Protein AF-A0A349IMT9-F1 (afdb_monomer)

Solvent-accessible surface area (backbone atoms only — not comparable to full-atom values): 8353 Å² total; per-residue (Å²): 97,67,94,72,74,50,65,55,49,80,40,52,49,90,47,36,75,68,56,45,71,48,78,92,47,52,45,38,56,29,87,48,69,65,52,48,52,51,55,69,71,36,87,78,46,80,77,72,53,70,69,68,71,71,74,84,74,80,80,76,80,85,65,100,58,58,53,86,75,66,76,77,61,67,68,61,54,50,51,50,51,51,24,36,75,68,74,47,89,83,86,83,84,78,65,90,89,68,48,55,69,64,50,62,74,15,49,76,69,64,43,70,82,75,52,75,68,55,48,55,56,49,50,53,54,44,68,74,74,103

Radius of gyration: 22.17 Å; Cα contacts (8 Å, |Δi|>4): 97; chains: 1; bounding box: 44×26×60 Å

Mean predicted aligned error: 10.8 Å

pLDDT: mean 80.9, std 12.85, range [45.53, 96.38]

Foldseek 3Di:
DVVVVAQEDEDAQVCQLVRLLPPRHFYAHDPDVVSVVVVVVDPPCSVVGDRDHHDPPPPPPDDPDALVPDDDPPVLNVQLLCCQVVVHDDDDDDDPPPCPVVNVSHSVRNHDDDDSVVVNVVVVVVVVVD

Structure (mmCIF, N/CA/C/O backbone):
data_AF-A0A349IMT9-F1
#
_entry.id   AF-A0A349IMT9-F1
#
loop_
_atom_site.group_PDB
_atom_site.id
_atom_site.type_symbol
_atom_site.label_atom_id
_atom_site.label_alt_id
_atom_site.label_comp_id
_atom_site.label_asym_id
_atom_site.label_entity_id
_atom_site.label_seq_id
_atom_site.pdbx_PDB_ins_code
_atom_site.Cartn_x
_atom_site.Cartn_y
_atom_site.Cartn_z
_atom_site.occupancy
_atom_site.B_iso_or_equiv
_atom_site.auth_seq_id
_atom_site.auth_comp_id
_atom_site.auth_asym_id
_atom_site.auth_atom_id
_atom_site.pdbx_PDB_model_num
ATOM 1 N N . MET A 1 1 ? 2.028 2.793 -24.319 1.00 58.84 1 MET A N 1
ATOM 2 C CA . MET A 1 1 ? 3.001 1.866 -24.940 1.00 58.84 1 MET A CA 1
ATOM 3 C C . MET A 1 1 ? 2.325 0.700 -25.663 1.00 58.84 1 MET A C 1
ATOM 5 O O . MET A 1 1 ? 2.519 0.600 -26.862 1.00 58.84 1 MET A O 1
ATOM 9 N N . ARG A 1 2 ? 1.450 -0.101 -25.033 1.00 55.19 2 ARG A N 1
ATOM 10 C CA . ARG A 1 2 ? 0.678 -1.138 -25.762 1.00 55.19 2 ARG A CA 1
ATOM 11 C C . ARG A 1 2 ? -0.283 -0.601 -26.824 1.00 55.19 2 ARG A C 1
ATOM 13 O O . ARG A 1 2 ? -0.312 -1.115 -27.930 1.00 55.19 2 ARG A O 1
ATOM 20 N N . ALA A 1 3 ? -0.997 0.486 -26.523 1.00 58.19 3 ALA A N 1
ATOM 21 C CA . ALA A 1 3 ? -1.842 1.177 -27.505 1.00 58.19 3 ALA A CA 1
ATOM 22 C C . ALA A 1 3 ? -1.049 1.765 -28.692 1.00 58.19 3 ALA A C 1
ATOM 24 O O . ALA A 1 3 ? -1.637 2.099 -29.710 1.00 58.19 3 ALA A O 1
ATOM 25 N N . ALA A 1 4 ? 0.280 1.872 -28.564 1.00 65.25 4 ALA A N 1
ATOM 26 C CA . ALA A 1 4 ? 1.185 2.292 -29.631 1.00 65.25 4 ALA A CA 1
ATOM 27 C C . ALA A 1 4 ? 1.823 1.099 -30.380 1.00 65.25 4 ALA A C 1
ATOM 29 O O . ALA A 1 4 ? 2.722 1.308 -31.184 1.00 65.25 4 ALA A O 1
ATOM 30 N N . GLY A 1 5 ? 1.402 -0.146 -30.102 1.00 70.25 5 GLY A N 1
ATOM 31 C CA . GLY A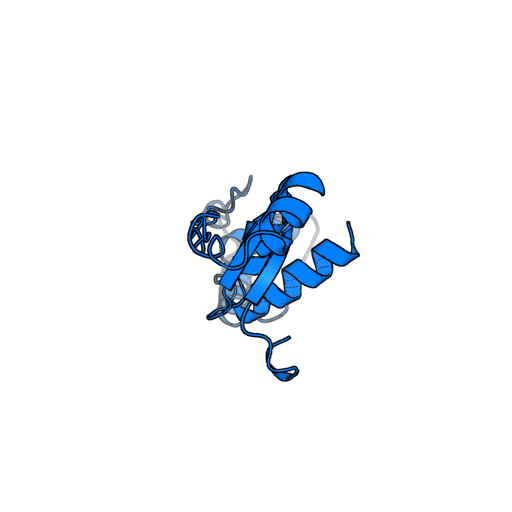 1 5 ? 1.902 -1.353 -30.776 1.00 70.25 5 GLY A CA 1
ATOM 32 C C . GLY A 1 5 ? 3.301 -1.816 -30.349 1.00 70.25 5 GLY A C 1
ATOM 33 O O . GLY A 1 5 ? 3.916 -2.616 -31.045 1.00 70.25 5 GLY A O 1
ATOM 34 N N . LEU A 1 6 ? 3.827 -1.315 -29.227 1.00 77.19 6 LEU A N 1
ATOM 35 C CA . LEU A 1 6 ? 5.166 -1.664 -28.741 1.00 77.19 6 LEU A CA 1
ATOM 36 C C . LEU A 1 6 ? 5.129 -2.948 -27.896 1.00 77.19 6 LEU A C 1
ATOM 38 O O . LEU A 1 6 ? 4.320 -3.053 -26.973 1.00 77.19 6 LEU A O 1
ATOM 42 N N . ASN A 1 7 ? 6.044 -3.882 -28.176 1.00 73.25 7 ASN A N 1
ATOM 43 C CA . ASN A 1 7 ? 6.131 -5.194 -27.510 1.00 73.25 7 ASN A CA 1
ATOM 44 C C . ASN A 1 7 ? 7.139 -5.240 -26.344 1.00 73.25 7 ASN A C 1
ATOM 46 O O . ASN A 1 7 ? 7.168 -6.213 -25.593 1.00 73.25 7 ASN A O 1
ATOM 50 N N . GLY A 1 8 ? 7.946 -4.194 -26.167 1.00 80.31 8 GLY A N 1
ATOM 51 C CA . GLY A 1 8 ? 8.959 -4.133 -25.118 1.00 80.31 8 GLY A CA 1
ATOM 52 C C . GLY A 1 8 ? 9.516 -2.730 -24.911 1.00 80.31 8 GLY A C 1
ATOM 53 O O . GLY A 1 8 ? 9.201 -1.808 -25.671 1.00 80.31 8 GLY A O 1
ATOM 54 N N . ALA A 1 9 ? 10.323 -2.575 -23.865 1.00 85.00 9 ALA A N 1
ATOM 55 C CA . ALA A 1 9 ? 10.962 -1.319 -23.495 1.00 85.00 9 ALA A CA 1
ATOM 56 C C . ALA A 1 9 ? 12.371 -1.554 -22.933 1.00 85.00 9 ALA A C 1
ATOM 58 O O . ALA A 1 9 ? 12.627 -2.545 -22.248 1.00 85.00 9 ALA A O 1
ATOM 59 N N . VAL A 1 10 ? 13.268 -0.604 -23.198 1.00 87.06 10 VAL A N 1
ATOM 60 C CA . VAL A 1 10 ? 14.586 -0.531 -22.562 1.00 87.06 10 VAL A CA 1
ATOM 61 C C . VAL A 1 10 ? 14.533 0.557 -21.496 1.00 87.06 10 VAL A C 1
ATOM 63 O O . VAL A 1 10 ? 14.092 1.672 -21.780 1.00 87.06 10 VAL A O 1
ATOM 66 N N . VAL A 1 11 ? 14.953 0.235 -20.277 1.00 87.44 11 VAL A N 1
ATOM 67 C CA . VAL A 1 11 ? 14.914 1.144 -19.123 1.00 87.44 11 VAL A CA 1
ATOM 68 C C . VAL A 1 11 ? 16.251 1.127 -18.380 1.00 87.44 11 VAL A C 1
ATOM 70 O O . VAL A 1 11 ? 16.981 0.137 -18.464 1.00 87.44 11 VAL A O 1
ATOM 73 N N . PRO A 1 12 ? 16.597 2.188 -17.628 1.00 87.12 12 PRO A N 1
ATOM 74 C CA . PRO A 1 12 ? 17.712 2.125 -16.692 1.00 87.12 12 PRO A CA 1
ATOM 75 C C . PRO A 1 12 ? 17.545 0.948 -15.728 1.00 87.12 12 PRO A C 1
ATOM 77 O O . PRO A 1 12 ? 16.429 0.657 -15.292 1.00 87.12 12 PRO A O 1
ATOM 80 N N . TYR A 1 13 ? 18.649 0.303 -15.353 1.00 84.69 13 TYR A N 1
ATOM 81 C CA . TYR A 1 13 ? 18.634 -0.868 -14.471 1.00 84.69 13 TYR A CA 1
ATOM 82 C C . TYR A 1 13 ? 17.888 -0.603 -13.150 1.00 84.69 13 TYR A C 1
ATOM 84 O O . TYR A 1 13 ? 17.145 -1.453 -12.667 1.00 84.69 13 TYR A O 1
ATOM 92 N N . SER A 1 14 ? 18.005 0.610 -12.603 1.00 83.19 14 SER A N 1
ATOM 93 C CA . SER A 1 14 ? 17.287 1.046 -11.397 1.00 83.19 14 SER A CA 1
ATOM 94 C C . SER A 1 14 ? 15.759 1.045 -11.536 1.00 83.19 14 SER A C 1
ATOM 96 O O . SER A 1 14 ? 15.060 0.896 -10.541 1.00 83.19 14 SER A O 1
ATOM 98 N N . CYS A 1 15 ? 15.236 1.199 -12.753 1.00 83.50 15 CYS A N 1
ATOM 99 C CA . CYS A 1 15 ? 13.804 1.305 -13.048 1.00 83.50 15 CYS A CA 1
ATOM 100 C C . CYS A 1 15 ? 13.187 -0.023 -13.513 1.00 83.50 15 CYS A C 1
ATOM 102 O O . CYS A 1 15 ? 11.992 -0.087 -13.798 1.00 83.50 15 CYS A O 1
ATOM 104 N N . VAL A 1 16 ? 13.984 -1.090 -13.605 1.00 83.75 16 VAL A N 1
ATOM 105 C CA . VAL A 1 16 ? 13.528 -2.399 -14.091 1.00 83.75 16 VAL A CA 1
ATOM 106 C C . VAL A 1 16 ? 12.353 -2.918 -13.268 1.00 83.75 16 VAL A C 1
ATOM 108 O O . VAL A 1 16 ? 11.340 -3.302 -13.841 1.00 83.75 16 VAL A O 1
ATOM 111 N N . GLN A 1 17 ? 12.446 -2.882 -11.935 1.00 79.50 17 GLN A N 1
ATOM 112 C CA . GLN A 1 17 ? 11.395 -3.416 -11.059 1.00 79.50 17 GLN A CA 1
ATOM 113 C C . GLN A 1 17 ? 10.048 -2.705 -11.250 1.00 79.50 17 GLN A C 1
ATOM 115 O O . GLN A 1 17 ? 9.006 -3.352 -11.226 1.00 79.50 17 GLN A O 1
ATOM 120 N N . GLU A 1 18 ? 10.063 -1.397 -11.508 1.00 78.81 18 GLU A N 1
ATOM 121 C CA . GLU A 1 18 ? 8.855 -0.626 -11.811 1.00 78.81 18 GLU A CA 1
ATOM 122 C C . GLU A 1 18 ? 8.280 -0.991 -13.189 1.00 78.81 18 GLU A C 1
ATOM 124 O O . GLU A 1 18 ? 7.074 -1.193 -13.341 1.00 78.81 18 GLU A O 1
ATOM 129 N N . ALA A 1 19 ? 9.145 -1.145 -14.194 1.00 81.44 19 ALA A N 1
ATOM 130 C CA . ALA A 1 19 ? 8.736 -1.492 -15.551 1.00 81.44 19 ALA A CA 1
ATOM 131 C C . ALA A 1 19 ? 8.158 -2.918 -15.658 1.00 81.44 19 ALA A C 1
ATOM 133 O O . ALA A 1 19 ? 7.229 -3.145 -16.436 1.00 81.44 19 ALA A O 1
ATOM 134 N N . LEU A 1 20 ? 8.643 -3.865 -14.844 1.00 80.44 20 LEU A N 1
ATOM 135 C CA . LEU A 1 20 ? 8.161 -5.256 -14.802 1.00 80.44 20 LEU A CA 1
ATOM 136 C C . LEU A 1 20 ? 6.725 -5.412 -14.300 1.00 80.44 20 LEU A C 1
ATOM 138 O O . LEU A 1 20 ? 6.115 -6.464 -14.497 1.00 80.44 20 LEU A O 1
ATOM 142 N N . VAL A 1 21 ? 6.161 -4.378 -13.675 1.00 75.75 21 VAL A N 1
ATOM 143 C CA . VAL A 1 21 ? 4.749 -4.374 -13.275 1.00 75.75 21 VAL A CA 1
ATOM 144 C C . VAL A 1 21 ? 3.826 -4.385 -14.508 1.00 75.75 21 VAL A C 1
ATOM 146 O O . VAL A 1 21 ? 2.666 -4.796 -14.420 1.00 75.75 21 VAL A O 1
ATOM 149 N N . ILE A 1 22 ? 4.327 -3.980 -15.682 1.00 76.12 22 ILE A N 1
ATOM 150 C CA . ILE A 1 22 ? 3.587 -4.034 -16.945 1.00 76.12 22 ILE A CA 1
ATOM 151 C C . ILE A 1 22 ? 3.609 -5.468 -17.493 1.00 76.12 22 ILE A C 1
ATOM 153 O O . ILE A 1 22 ? 4.553 -5.899 -18.151 1.00 76.12 22 ILE A O 1
ATOM 157 N N . GLU A 1 23 ? 2.529 -6.211 -17.252 1.00 72.88 23 GLU A N 1
ATOM 158 C CA . GLU A 1 23 ? 2.396 -7.593 -17.723 1.00 72.88 23 GLU A CA 1
ATOM 159 C C . GLU A 1 23 ? 2.505 -7.694 -19.249 1.00 72.88 23 GLU A C 1
ATOM 161 O O . GLU A 1 23 ? 1.864 -6.925 -19.959 1.00 72.88 23 GLU A O 1
ATOM 166 N N . GLY A 1 24 ? 3.245 -8.687 -19.757 1.00 72.94 24 GLY A N 1
ATOM 167 C CA . GLY A 1 24 ? 3.369 -9.022 -21.183 1.00 72.94 24 GLY A CA 1
ATOM 168 C C . GLY A 1 24 ? 4.045 -7.947 -22.043 1.00 72.94 24 GLY A C 1
ATOM 169 O O . GLY A 1 24 ? 3.636 -7.737 -23.188 1.00 72.94 24 GLY A O 1
ATOM 170 N N . MET A 1 25 ? 5.025 -7.251 -21.470 1.00 77.25 25 MET A N 1
ATOM 171 C CA . MET A 1 25 ? 6.048 -6.498 -22.193 1.00 77.25 25 MET A CA 1
ATOM 172 C C . MET A 1 25 ? 7.423 -7.085 -21.887 1.00 77.25 25 MET A C 1
ATOM 174 O O . MET A 1 25 ? 7.706 -7.423 -20.740 1.00 77.25 25 MET A O 1
ATOM 178 N N . ASP A 1 26 ? 8.278 -7.163 -22.904 1.00 80.69 26 ASP A N 1
ATOM 179 C CA . ASP A 1 26 ? 9.685 -7.513 -22.714 1.00 80.69 26 ASP A CA 1
ATOM 180 C C . ASP A 1 26 ? 10.442 -6.287 -22.174 1.00 80.69 26 ASP A C 1
ATOM 182 O O . ASP A 1 26 ? 10.570 -5.274 -22.868 1.00 80.69 26 ASP A O 1
ATOM 186 N N . ILE A 1 27 ? 10.929 -6.363 -20.933 1.00 84.69 27 ILE A N 1
ATOM 187 C CA . ILE A 1 27 ? 11.710 -5.296 -20.293 1.00 84.69 27 ILE A CA 1
ATOM 188 C C . ILE A 1 27 ? 13.194 -5.656 -20.311 1.00 84.69 27 ILE A C 1
ATOM 190 O O . ILE A 1 27 ? 13.583 -6.751 -19.899 1.00 84.69 27 ILE A O 1
ATOM 194 N N . ILE A 1 28 ? 14.023 -4.711 -20.756 1.00 85.38 28 ILE A N 1
ATOM 195 C CA . ILE A 1 28 ? 15.483 -4.832 -20.741 1.00 85.38 28 ILE A CA 1
ATOM 196 C C . ILE A 1 28 ? 16.075 -3.694 -19.910 1.00 85.38 28 ILE A C 1
ATOM 198 O O . ILE A 1 28 ? 15.852 -2.520 -20.204 1.00 85.38 28 ILE A O 1
ATOM 202 N N . GLY A 1 29 ? 16.838 -4.051 -18.878 1.00 85.19 29 GLY A N 1
ATOM 203 C CA . GLY A 1 29 ? 17.581 -3.106 -18.050 1.00 85.19 29 GLY A CA 1
ATOM 204 C C . GLY A 1 29 ? 18.976 -2.832 -18.608 1.00 85.19 29 GLY A C 1
ATOM 205 O O . GLY A 1 29 ? 19.735 -3.773 -18.829 1.00 85.19 29 GLY A O 1
ATOM 206 N N . VAL A 1 30 ? 19.338 -1.562 -18.781 1.00 86.94 30 VAL A N 1
ATOM 207 C CA . VAL A 1 30 ? 20.703 -1.128 -19.142 1.00 86.94 30 VAL A CA 1
ATOM 208 C C . VAL A 1 30 ? 21.314 -0.302 -18.013 1.00 86.94 30 VAL A C 1
ATOM 210 O O . VAL A 1 30 ? 20.607 0.464 -17.354 1.00 86.94 30 VAL A O 1
ATOM 213 N N . ARG A 1 31 ? 22.614 -0.458 -17.744 1.00 86.38 31 ARG A N 1
ATOM 214 C CA . ARG A 1 31 ? 23.288 0.284 -16.663 1.00 86.38 31 ARG A CA 1
ATOM 215 C C . ARG A 1 31 ? 23.802 1.632 -17.138 1.00 86.38 31 ARG A C 1
ATOM 217 O O . ARG A 1 31 ? 23.775 2.592 -16.374 1.00 86.38 31 ARG A O 1
ATOM 224 N N . ASP A 1 32 ? 24.225 1.707 -18.394 1.00 88.00 32 ASP A N 1
ATOM 225 C CA . ASP A 1 32 ? 24.751 2.922 -18.997 1.00 88.00 32 ASP A CA 1
ATOM 226 C C . ASP A 1 32 ? 24.422 3.033 -20.497 1.00 88.00 32 ASP A C 1
ATOM 228 O O . ASP A 1 32 ? 23.755 2.190 -21.102 1.00 88.00 32 ASP A O 1
ATOM 232 N N . ILE A 1 33 ? 24.862 4.135 -21.105 1.00 88.62 33 ILE A N 1
ATOM 233 C CA . ILE A 1 33 ? 24.649 4.403 -22.531 1.00 88.62 33 ILE A CA 1
ATOM 234 C C . ILE A 1 33 ? 25.434 3.408 -23.400 1.00 88.62 33 ILE A C 1
ATOM 236 O O . ILE A 1 33 ? 24.994 3.087 -24.502 1.00 88.62 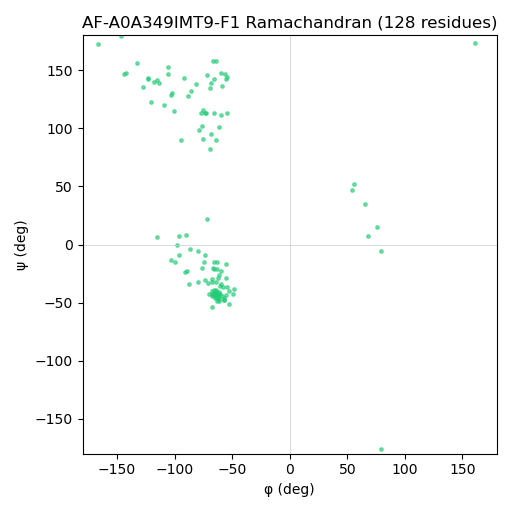33 ILE A O 1
ATOM 240 N N . SER A 1 34 ? 26.569 2.891 -22.927 1.00 87.00 34 SER A N 1
ATOM 241 C CA . SER A 1 34 ? 27.383 1.922 -23.669 1.00 87.00 34 SER A CA 1
ATOM 242 C C . SER A 1 34 ? 26.653 0.587 -23.809 1.00 87.00 34 SER A C 1
ATOM 244 O O . SER A 1 34 ? 26.652 0.012 -24.900 1.00 87.00 34 SER A O 1
ATOM 246 N N . ASP A 1 35 ? 25.963 0.138 -22.756 1.00 84.25 35 ASP A N 1
ATOM 247 C CA . ASP A 1 35 ? 25.060 -1.018 -22.795 1.00 84.25 35 ASP A CA 1
ATOM 248 C C . ASP A 1 35 ? 23.968 -0.822 -23.855 1.00 84.25 35 ASP A C 1
ATOM 250 O O . ASP A 1 35 ? 23.734 -1.703 -24.686 1.00 84.25 35 ASP A O 1
ATOM 254 N N . LEU A 1 36 ? 23.343 0.363 -23.883 1.00 84.94 36 LEU A N 1
ATOM 255 C CA . LEU A 1 36 ? 22.302 0.697 -24.859 1.00 84.94 36 LEU A CA 1
ATOM 256 C C . LEU A 1 36 ? 22.838 0.704 -26.300 1.00 84.94 36 LEU A C 1
ATOM 258 O O . LEU A 1 36 ? 22.207 0.162 -27.206 1.00 84.94 36 LEU A O 1
ATOM 262 N N . VAL A 1 37 ? 24.013 1.296 -26.528 1.00 87.12 37 VAL A N 1
ATOM 263 C CA . VAL A 1 37 ? 24.662 1.334 -27.849 1.00 87.12 37 VAL A CA 1
ATOM 264 C C . VAL A 1 37 ? 25.037 -0.074 -28.308 1.00 87.12 37 VAL A C 1
ATOM 266 O O . VAL A 1 37 ? 24.856 -0.411 -29.480 1.00 87.12 37 VAL A O 1
ATOM 269 N N . THR A 1 38 ? 25.532 -0.905 -27.391 1.00 84.38 38 THR A N 1
ATOM 270 C CA . THR A 1 38 ? 25.859 -2.310 -27.658 1.00 84.38 38 THR A CA 1
ATOM 271 C C . THR A 1 38 ? 24.606 -3.072 -28.068 1.00 84.38 38 THR A C 1
ATOM 273 O O . THR A 1 38 ? 24.619 -3.739 -29.103 1.00 84.38 38 THR A O 1
ATOM 276 N N . LEU A 1 39 ? 23.507 -2.893 -27.331 1.00 81.19 39 LEU A N 1
ATOM 277 C CA . LEU A 1 39 ? 22.203 -3.485 -27.625 1.00 81.19 39 LEU A CA 1
ATOM 278 C C . LEU A 1 39 ? 21.664 -3.073 -29.003 1.00 81.19 39 LEU A C 1
ATOM 280 O O . LEU A 1 39 ? 21.210 -3.926 -29.756 1.00 81.19 39 LEU A O 1
ATOM 284 N N . LEU A 1 40 ? 21.758 -1.795 -29.380 1.00 82.56 40 LEU A N 1
ATOM 285 C CA . LEU A 1 40 ? 21.259 -1.310 -30.676 1.00 82.56 40 LEU A CA 1
ATOM 286 C C . LEU A 1 40 ? 22.093 -1.789 -31.871 1.00 82.56 40 LEU A C 1
ATOM 288 O O . LEU A 1 40 ? 21.560 -1.998 -32.959 1.00 82.56 40 LEU A O 1
ATOM 292 N N . ARG A 1 41 ? 23.409 -1.950 -31.695 1.00 82.81 41 ARG A N 1
ATOM 293 C CA . ARG A 1 41 ? 24.299 -2.439 -32.763 1.00 82.81 41 ARG A CA 1
ATOM 294 C C . ARG A 1 41 ? 24.122 -3.931 -33.019 1.00 82.81 41 ARG A C 1
ATOM 296 O O . ARG A 1 41 ? 24.303 -4.398 -34.144 1.00 82.81 41 ARG A O 1
ATOM 303 N N . SER A 1 42 ? 23.758 -4.677 -31.988 1.00 68.19 42 SER A N 1
ATOM 304 C CA . SER A 1 42 ? 23.653 -6.124 -32.040 1.00 68.19 42 SER A CA 1
ATOM 305 C C . SER A 1 42 ? 22.228 -6.581 -32.350 1.00 68.19 42 SER A C 1
ATOM 307 O O . SER A 1 42 ? 21.425 -6.853 -31.465 1.00 68.19 42 SER A O 1
ATOM 309 N N . HIS A 1 43 ? 21.924 -6.731 -33.639 1.00 60.94 43 HIS A N 1
ATOM 310 C CA . HIS A 1 43 ? 20.592 -7.130 -34.111 1.00 60.94 43 HIS A CA 1
ATOM 311 C C . HIS A 1 43 ? 20.141 -8.512 -33.581 1.00 60.94 43 HIS A C 1
ATOM 313 O O . HIS A 1 43 ? 18.944 -8.764 -33.485 1.00 60.94 43 HIS A O 1
ATOM 319 N N . ASP A 1 44 ? 21.082 -9.379 -33.181 1.00 56.22 44 ASP A N 1
ATOM 320 C CA . ASP A 1 44 ? 20.826 -10.753 -32.711 1.00 56.22 44 ASP A CA 1
ATOM 321 C C . ASP A 1 44 ? 20.914 -10.934 -31.177 1.00 56.22 44 ASP A C 1
ATOM 323 O O . ASP A 1 44 ? 20.465 -11.944 -30.628 1.00 56.22 44 ASP A O 1
ATOM 327 N N . HIS A 1 45 ? 21.459 -9.957 -30.439 1.00 55.06 45 HIS A N 1
ATOM 328 C CA . HIS A 1 45 ? 21.755 -10.113 -29.005 1.00 55.06 45 HIS A CA 1
ATOM 329 C C . HIS A 1 45 ? 20.610 -9.703 -28.066 1.00 55.06 45 HIS A C 1
ATOM 331 O O . HIS A 1 45 ? 20.776 -9.758 -26.845 1.00 55.06 45 HIS A O 1
ATOM 337 N N . PHE A 1 46 ? 19.417 -9.413 -28.599 1.00 57.12 46 PHE A N 1
ATOM 338 C CA . PHE A 1 46 ? 18.188 -9.177 -27.819 1.00 57.12 46 PHE A CA 1
ATOM 339 C C . PHE A 1 46 ? 17.821 -10.341 -26.870 1.00 57.12 46 PHE A C 1
ATOM 341 O O . PHE A 1 46 ? 17.002 -10.180 -25.966 1.00 57.12 46 PHE A O 1
ATOM 348 N N . LYS A 1 47 ? 18.401 -11.530 -27.086 1.00 52.78 47 LYS A N 1
ATOM 349 C CA . LYS A 1 47 ? 18.251 -12.716 -26.225 1.00 52.78 47 LYS A CA 1
ATOM 350 C C . LYS A 1 47 ? 19.288 -12.808 -25.100 1.00 52.78 47 LYS A C 1
ATOM 352 O O . LYS A 1 47 ? 19.046 -13.511 -24.128 1.00 52.78 47 LYS A O 1
ATOM 357 N N . THR A 1 48 ? 20.437 -12.148 -25.248 1.00 51.75 48 THR A N 1
ATOM 358 C CA . THR A 1 48 ? 21.591 -12.258 -24.332 1.00 51.75 48 THR A CA 1
ATOM 359 C C . THR A 1 48 ? 21.572 -11.227 -23.213 1.00 51.75 48 THR A C 1
ATOM 361 O O . THR A 1 48 ? 22.169 -11.470 -22.169 1.00 51.75 48 THR A O 1
ATOM 364 N N . PHE A 1 49 ? 20.894 -10.092 -23.404 1.00 59.19 49 PHE A N 1
ATOM 365 C CA . PHE A 1 49 ? 20.639 -9.180 -22.293 1.00 59.19 49 PHE A CA 1
ATOM 366 C C . PHE A 1 49 ? 19.649 -9.834 -21.325 1.00 59.19 49 PHE A C 1
ATOM 368 O O . PHE A 1 49 ? 18.657 -10.406 -21.791 1.00 59.19 49 PHE A O 1
ATOM 375 N N . PRO A 1 50 ? 19.903 -9.782 -20.005 1.00 61.56 50 PRO A N 1
ATOM 376 C CA . PRO A 1 50 ? 19.034 -10.424 -19.037 1.00 61.56 50 PRO A CA 1
ATOM 377 C C . PRO A 1 50 ? 17.636 -9.825 -19.148 1.00 61.56 50 PRO A C 1
ATOM 379 O O . PRO A 1 50 ? 17.405 -8.653 -18.848 1.00 61.56 50 PRO A O 1
ATOM 382 N N . ARG A 1 51 ? 16.707 -10.653 -19.627 1.00 65.75 51 ARG A N 1
ATOM 383 C CA . ARG A 1 51 ? 15.281 -10.382 -19.525 1.00 65.75 51 ARG A CA 1
ATOM 384 C C . ARG A 1 51 ? 14.917 -10.587 -18.074 1.00 65.75 51 ARG A C 1
ATOM 386 O O . ARG A 1 51 ? 15.010 -11.700 -17.558 1.00 65.75 51 ARG A O 1
ATOM 393 N N . GLU A 1 52 ? 14.545 -9.505 -17.426 1.00 67.94 52 GLU A N 1
ATOM 394 C CA . GLU A 1 52 ? 14.117 -9.573 -16.044 1.00 67.94 52 GLU A CA 1
ATOM 395 C C . GLU A 1 52 ? 12.651 -10.015 -16.021 1.00 67.94 52 GLU A C 1
ATOM 397 O O . GLU A 1 52 ? 11.840 -9.618 -16.858 1.00 67.94 52 GLU A O 1
ATOM 402 N N . SER A 1 53 ? 12.322 -10.909 -15.097 1.00 62.78 53 SER A N 1
ATOM 403 C CA . SER A 1 53 ? 10.950 -11.329 -14.820 1.00 62.78 53 SER A CA 1
ATOM 404 C C . SER A 1 53 ? 10.509 -10.693 -13.508 1.00 62.78 53 SER A C 1
ATOM 406 O O . SER A 1 53 ? 11.355 -10.549 -12.623 1.00 62.78 53 SER A O 1
ATOM 408 N N . PRO A 1 54 ? 9.222 -10.343 -13.333 1.00 61.09 54 PRO A N 1
ATOM 409 C CA . PRO A 1 54 ? 8.753 -9.714 -12.105 1.00 61.09 54 PRO A CA 1
ATOM 410 C C . PRO A 1 54 ? 9.131 -10.567 -10.891 1.00 61.09 54 PRO A C 1
ATOM 412 O O . PRO A 1 54 ? 8.635 -11.683 -10.716 1.00 61.09 54 PRO A O 1
ATOM 415 N N . VAL A 1 55 ? 10.018 -10.037 -10.046 1.00 59.81 55 VAL A N 1
ATOM 416 C CA . VAL A 1 55 ? 10.299 -10.626 -8.740 1.00 59.81 55 VAL A CA 1
ATOM 417 C C . VAL A 1 55 ? 9.085 -10.315 -7.880 1.00 59.81 55 VAL A C 1
ATOM 419 O O . VAL A 1 55 ? 8.806 -9.156 -7.580 1.00 59.81 55 VAL A O 1
ATOM 422 N N . LEU A 1 56 ? 8.332 -11.346 -7.495 1.00 54.59 56 LEU A N 1
ATOM 423 C CA . LEU A 1 56 ? 7.265 -11.208 -6.509 1.00 54.59 56 LEU A CA 1
ATOM 424 C C . LEU A 1 56 ? 7.909 -10.931 -5.147 1.00 54.59 56 LEU A C 1
ATOM 426 O O . LEU A 1 56 ? 8.108 -11.840 -4.343 1.00 54.59 56 LEU A O 1
ATOM 430 N N . GLN A 1 57 ? 8.271 -9.675 -4.890 1.00 53.66 57 GLN A N 1
ATOM 431 C CA . GLN A 1 57 ? 8.628 -9.253 -3.546 1.00 53.66 57 GLN A CA 1
ATOM 432 C C . GLN A 1 57 ? 7.371 -9.356 -2.690 1.00 53.66 57 GLN A C 1
ATOM 434 O O . GLN A 1 57 ? 6.373 -8.661 -2.898 1.00 53.66 57 GLN A O 1
ATOM 439 N N . LYS A 1 58 ? 7.404 -10.286 -1.739 1.00 50.59 58 LYS A N 1
ATOM 440 C CA . LYS A 1 58 ? 6.418 -10.361 -0.674 1.00 50.59 58 LYS A CA 1
ATOM 441 C C . LYS A 1 58 ? 6.669 -9.130 0.197 1.00 50.59 58 LYS A C 1
ATOM 443 O O . LYS A 1 58 ? 7.589 -9.129 1.006 1.00 50.59 58 LYS A O 1
ATOM 448 N N . ASN A 1 59 ? 5.924 -8.056 -0.052 1.00 55.25 59 ASN A N 1
ATOM 449 C CA . ASN A 1 59 ? 5.978 -6.846 0.761 1.00 55.25 59 ASN A CA 1
ATOM 450 C C . ASN A 1 59 ? 5.500 -7.191 2.176 1.00 55.25 59 ASN A C 1
ATOM 452 O O . ASN A 1 59 ? 4.311 -7.107 2.474 1.00 55.25 59 ASN A O 1
ATOM 456 N N . GLU A 1 60 ? 6.417 -7.595 3.049 1.00 56.53 60 GLU A N 1
ATOM 457 C CA . GLU A 1 60 ? 6.193 -7.529 4.486 1.00 56.53 60 GLU A CA 1
ATOM 458 C C . GLU A 1 60 ? 6.346 -6.062 4.882 1.00 56.53 60 GLU A C 1
ATOM 460 O O . GLU A 1 60 ? 7.437 -5.550 5.124 1.00 56.53 60 GLU A O 1
ATOM 465 N N . SER A 1 61 ? 5.229 -5.340 4.857 1.00 65.56 61 SER A N 1
ATOM 466 C CA . SER A 1 61 ? 5.146 -3.994 5.407 1.00 65.56 61 SER A CA 1
ATOM 467 C C . SER A 1 61 ? 5.453 -4.058 6.904 1.00 65.56 61 SER A C 1
ATOM 469 O O . SER A 1 61 ? 4.606 -4.459 7.701 1.00 65.56 61 SER A O 1
ATOM 471 N N . SER A 1 62 ? 6.678 -3.690 7.282 1.00 73.12 62 SER A N 1
ATOM 472 C CA . SER A 1 62 ? 7.096 -3.609 8.681 1.00 73.12 62 SER A CA 1
ATOM 473 C C . SER A 1 62 ? 6.523 -2.341 9.314 1.00 73.12 62 SER A C 1
ATOM 475 O O . SER A 1 62 ? 7.046 -1.243 9.116 1.00 73.12 62 SER A O 1
ATOM 477 N N . TYR A 1 63 ? 5.453 -2.488 10.091 1.00 83.62 63 TYR A N 1
ATOM 478 C CA . TYR A 1 63 ? 4.891 -1.408 10.899 1.00 83.62 63 TYR A CA 1
ATOM 479 C C . TYR A 1 63 ? 5.498 -1.415 12.308 1.00 83.62 63 TYR A C 1
ATOM 481 O O . TYR A 1 63 ? 5.745 -2.468 12.883 1.00 83.62 63 TYR A O 1
ATOM 489 N N . SER A 1 64 ? 5.722 -0.232 12.889 1.00 89.38 64 SER A N 1
ATOM 490 C CA . SER A 1 64 ? 6.233 -0.090 14.266 1.00 89.38 64 SER A CA 1
ATOM 491 C C . SER A 1 64 ? 5.166 -0.262 15.353 1.00 89.38 64 SER A C 1
ATOM 493 O O . SER A 1 64 ? 5.484 -0.216 16.538 1.00 89.38 64 SER A O 1
ATOM 495 N N . VAL A 1 65 ? 3.902 -0.397 14.953 1.00 92.06 65 VAL A N 1
ATOM 496 C CA . VAL A 1 65 ? 2.733 -0.598 15.816 1.00 92.06 65 VAL A CA 1
ATOM 497 C C . VAL A 1 65 ? 1.786 -1.568 15.127 1.00 92.06 65 VAL A C 1
ATOM 499 O O . VAL A 1 65 ? 1.672 -1.513 13.905 1.00 92.06 65 VAL A O 1
ATOM 502 N N . ASP A 1 66 ? 1.064 -2.379 15.897 1.00 92.75 66 ASP A N 1
ATOM 503 C CA . ASP A 1 66 ? 0.102 -3.350 15.362 1.00 92.75 66 ASP A CA 1
ATOM 504 C C . ASP A 1 66 ? -1.310 -3.127 15.930 1.00 92.75 66 ASP A C 1
ATOM 506 O O . ASP A 1 66 ? -1.484 -2.746 17.092 1.00 92.75 66 ASP A O 1
ATOM 510 N N . PHE A 1 67 ? -2.343 -3.334 15.110 1.00 94.00 67 PHE A N 1
ATOM 511 C CA . PHE A 1 67 ? -3.746 -3.238 15.523 1.00 94.00 67 PHE A CA 1
ATOM 512 C C . PHE A 1 67 ? -4.138 -4.260 16.599 1.00 94.00 67 PHE A C 1
ATOM 514 O O . PHE A 1 67 ? -5.007 -3.965 17.418 1.00 94.00 67 PHE A O 1
ATOM 521 N N . SER A 1 68 ? -3.483 -5.421 16.642 1.00 92.12 68 SER A N 1
ATOM 522 C CA . SER A 1 68 ? -3.685 -6.464 17.656 1.00 92.12 68 SER A CA 1
ATOM 523 C C . SER A 1 68 ? -3.324 -6.022 19.080 1.00 92.12 68 SER A C 1
ATOM 525 O O . SER A 1 68 ? -3.855 -6.578 20.038 1.00 92.12 68 SER A O 1
ATOM 527 N N . GLU A 1 69 ? -2.502 -4.979 19.233 1.00 92.19 69 GLU A N 1
ATOM 528 C CA . GLU A 1 69 ? -2.155 -4.379 20.531 1.00 92.19 69 GLU A CA 1
ATOM 529 C C . GLU A 1 69 ? -3.303 -3.553 21.145 1.00 92.19 69 GLU A C 1
ATOM 531 O O . GLU A 1 69 ? -3.202 -3.072 22.277 1.00 92.19 69 GLU A O 1
ATOM 536 N N . LEU A 1 70 ? -4.387 -3.305 20.397 1.00 91.69 70 LEU A N 1
ATOM 537 C CA . LEU A 1 70 ? -5.522 -2.533 20.893 1.00 91.69 70 LEU A CA 1
ATOM 538 C C . LEU A 1 70 ? -6.359 -3.371 21.861 1.00 91.69 70 LEU A C 1
ATOM 540 O O . LEU A 1 70 ? -7.024 -4.334 21.483 1.00 91.69 70 LEU A O 1
ATOM 544 N N . HIS A 1 71 ? -6.399 -2.925 23.113 1.00 86.81 71 HIS A N 1
ATOM 545 C CA . HIS A 1 71 ? -7.257 -3.492 24.144 1.00 86.81 71 HIS A CA 1
ATOM 546 C C . HIS A 1 71 ? -8.324 -2.484 24.586 1.00 86.81 71 HIS A C 1
ATOM 548 O O . HIS A 1 71 ? -8.056 -1.295 24.765 1.00 86.81 71 HIS A O 1
ATOM 554 N N . GLY A 1 72 ? -9.551 -2.970 24.787 1.00 85.19 72 GLY A N 1
ATOM 555 C CA . GLY A 1 72 ? -10.705 -2.132 25.120 1.00 85.19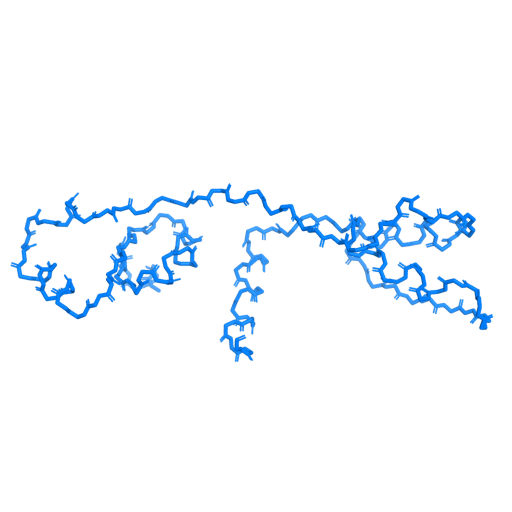 72 GLY A CA 1
ATOM 556 C C . GLY A 1 72 ? -11.309 -1.410 23.908 1.00 85.19 72 GLY A C 1
ATOM 557 O O . GLY A 1 72 ? -10.913 -1.626 22.773 1.00 85.19 72 GLY A O 1
ATOM 558 N N . GLN A 1 73 ? -12.319 -0.564 24.132 1.00 83.69 73 GLN A N 1
ATOM 559 C CA . GLN A 1 73 ? -13.003 0.205 23.073 1.00 83.69 73 GLN A CA 1
ATOM 560 C C . GLN A 1 73 ? -13.587 -0.631 21.921 1.00 83.69 73 GLN A C 1
ATOM 562 O O . GLN A 1 73 ? -13.391 -0.329 20.741 1.00 83.69 73 GLN A O 1
ATOM 567 N N . ALA A 1 74 ? -14.381 -1.648 22.268 1.00 89.50 74 ALA A N 1
ATOM 568 C CA . ALA A 1 74 ? -14.984 -2.579 21.312 1.00 89.50 74 ALA A CA 1
ATOM 569 C C . ALA A 1 74 ? -15.681 -1.892 20.121 1.00 89.50 74 ALA A C 1
ATOM 571 O O . ALA A 1 74 ? -15.566 -2.360 18.990 1.00 89.50 74 ALA A O 1
ATOM 572 N N . PHE A 1 75 ? -16.361 -0.761 20.347 1.00 91.50 75 PHE A N 1
ATOM 573 C CA . PHE A 1 75 ? -17.033 -0.023 19.275 1.00 91.50 75 PHE A CA 1
ATOM 574 C C . PHE A 1 75 ? -16.048 0.605 18.276 1.00 91.50 75 PHE A C 1
ATOM 576 O O . PHE A 1 75 ? -16.236 0.472 17.070 1.00 91.50 75 PHE A O 1
ATOM 583 N N . GLY A 1 76 ? -14.972 1.235 18.762 1.00 92.62 76 GLY A N 1
ATOM 584 C CA . GLY A 1 76 ? -13.949 1.851 17.913 1.00 92.62 76 GLY A CA 1
ATOM 585 C C . GLY A 1 76 ? -13.151 0.817 17.120 1.00 92.62 76 GLY A C 1
ATOM 586 O O . GLY A 1 76 ? -12.951 0.987 15.918 1.00 92.62 76 GLY A O 1
ATOM 587 N N . ILE A 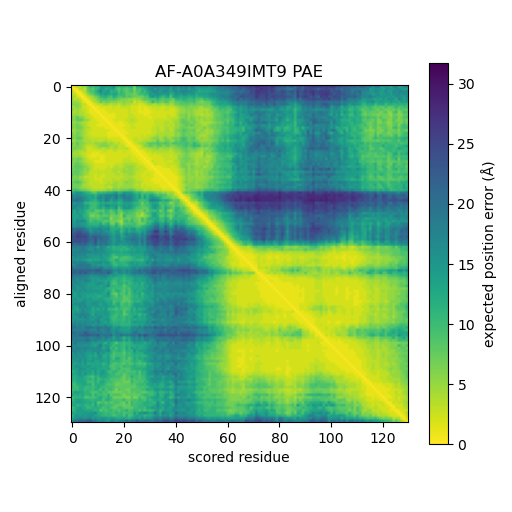1 77 ? -12.774 -0.291 17.767 1.00 94.38 77 ILE A N 1
ATOM 588 C CA . ILE A 1 77 ? -12.089 -1.417 17.114 1.00 94.38 77 ILE A CA 1
ATOM 589 C C . ILE A 1 77 ? -12.975 -2.016 16.019 1.00 94.38 77 ILE A C 1
ATOM 591 O O . ILE A 1 77 ? -12.533 -2.185 14.884 1.00 94.38 77 ILE A O 1
ATOM 595 N N . ARG A 1 78 ? -14.249 -2.288 16.327 1.00 94.75 78 ARG A N 1
ATOM 596 C CA . ARG A 1 78 ? -15.193 -2.848 15.355 1.00 94.75 78 ARG A CA 1
ATOM 597 C C . ARG A 1 78 ? -15.434 -1.903 14.179 1.00 94.75 78 ARG A C 1
ATOM 599 O O . ARG A 1 78 ? -15.445 -2.362 13.042 1.00 94.75 78 ARG A O 1
ATOM 606 N N . ALA A 1 79 ? -15.607 -0.606 14.433 1.00 95.00 79 ALA A N 1
ATOM 607 C CA . ALA A 1 79 ? -15.784 0.383 13.373 1.00 95.00 79 ALA A CA 1
ATOM 608 C C . ALA A 1 79 ? -14.558 0.443 12.448 1.00 95.00 79 ALA A C 1
ATOM 610 O O . ALA A 1 79 ? -14.719 0.434 11.230 1.00 95.00 79 ALA A O 1
ATOM 611 N N . ALA A 1 80 ? -13.344 0.433 13.010 1.00 95.62 80 ALA A N 1
ATOM 612 C CA . ALA A 1 80 ? -12.107 0.412 12.233 1.00 95.62 80 ALA A CA 1
ATOM 613 C C . ALA A 1 80 ? -11.956 -0.872 11.399 1.00 95.62 80 ALA A C 1
ATOM 615 O O . ALA A 1 80 ? -11.592 -0.783 10.231 1.00 95.62 80 ALA A O 1
ATOM 616 N N . LEU A 1 81 ? -12.307 -2.043 11.948 1.00 94.75 81 LEU A N 1
ATOM 617 C CA . LEU A 1 81 ? -12.308 -3.311 11.205 1.00 94.75 81 LEU A CA 1
ATOM 618 C C . LEU A 1 81 ? -13.292 -3.295 10.029 1.00 94.75 81 LEU A C 1
ATOM 620 O O . LEU A 1 81 ? -12.928 -3.677 8.919 1.00 94.75 81 LEU A O 1
ATOM 624 N N . ILE A 1 82 ? -14.525 -2.826 10.252 1.00 95.81 82 ILE A N 1
ATOM 625 C CA . ILE A 1 82 ? -15.539 -2.717 9.192 1.00 95.81 82 ILE A CA 1
ATOM 626 C C . ILE A 1 82 ? -15.071 -1.738 8.110 1.00 95.81 82 ILE A C 1
ATOM 628 O O . ILE A 1 82 ? -15.182 -2.040 6.924 1.00 95.81 82 ILE A O 1
ATOM 632 N N . ALA A 1 83 ? -14.522 -0.588 8.506 1.00 96.38 83 ALA A N 1
ATOM 633 C CA . ALA A 1 83 ? -14.018 0.410 7.570 1.00 96.38 83 ALA A CA 1
ATOM 634 C C . ALA A 1 83 ? -12.836 -0.117 6.741 1.00 96.38 83 ALA A C 1
ATOM 636 O O . ALA A 1 83 ? -12.824 0.065 5.526 1.00 96.38 83 ALA A O 1
ATOM 637 N N . ALA A 1 84 ? -11.886 -0.817 7.370 1.00 95.19 84 ALA A N 1
ATOM 638 C CA . ALA A 1 84 ? -10.742 -1.421 6.692 1.00 95.19 84 ALA A CA 1
ATOM 639 C C . ALA A 1 84 ? -11.179 -2.503 5.693 1.00 95.19 84 ALA A C 1
ATOM 641 O O . ALA A 1 84 ? -10.781 -2.463 4.529 1.00 95.19 84 ALA A O 1
ATOM 642 N N . ALA A 1 85 ? -12.052 -3.424 6.114 1.00 94.44 85 ALA A N 1
ATOM 643 C CA . ALA A 1 85 ? -12.562 -4.487 5.251 1.00 94.44 85 ALA A CA 1
ATOM 644 C C . ALA A 1 85 ? -13.422 -3.946 4.096 1.00 94.44 85 ALA A C 1
ATOM 646 O O . ALA A 1 85 ? -13.331 -4.435 2.972 1.00 94.44 85 ALA A O 1
ATOM 647 N N . GLY A 1 86 ? -14.243 -2.926 4.365 1.00 93.25 86 GLY A N 1
ATOM 648 C CA . GLY A 1 86 ? -15.157 -2.320 3.395 1.00 93.25 86 GLY A CA 1
ATOM 649 C C . GLY A 1 86 ? -14.550 -1.213 2.533 1.00 93.25 86 GLY A C 1
ATOM 650 O O . GLY A 1 86 ? -15.236 -0.704 1.650 1.00 93.25 86 GLY A O 1
ATOM 651 N N . ARG A 1 87 ? -13.287 -0.823 2.769 1.00 90.62 87 ARG A N 1
ATOM 652 C CA . ARG A 1 87 ? -12.637 0.334 2.121 1.00 90.62 87 ARG A CA 1
ATOM 653 C C . ARG A 1 87 ? -13.449 1.630 2.291 1.00 90.62 87 ARG A C 1
ATOM 655 O O . ARG A 1 87 ? -13.687 2.368 1.336 1.00 90.62 87 ARG A O 1
ATOM 662 N N . HIS A 1 88 ? -13.893 1.902 3.518 1.00 94.38 88 HIS A N 1
ATOM 663 C CA . HIS A 1 88 ? -14.644 3.108 3.873 1.00 94.38 88 HIS A CA 1
ATOM 664 C C . HIS A 1 88 ? -13.797 4.109 4.657 1.00 94.38 88 HIS A C 1
ATOM 666 O O . HIS A 1 88 ? -12.900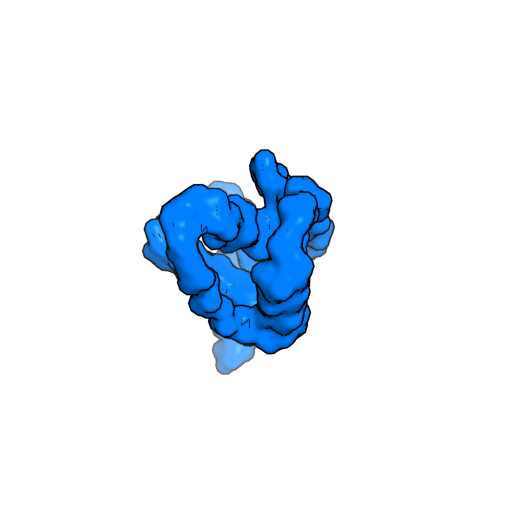 3.742 5.414 1.00 94.38 88 HIS A O 1
ATOM 672 N N . ASN A 1 89 ? -14.150 5.388 4.532 1.00 94.19 89 ASN A N 1
ATOM 673 C CA . ASN A 1 89 ? -13.610 6.433 5.394 1.00 94.19 89 ASN A CA 1
ATOM 674 C C . ASN A 1 89 ? -14.199 6.309 6.806 1.00 94.19 89 ASN A C 1
ATOM 676 O O . ASN A 1 89 ? -15.371 5.968 6.971 1.00 94.19 89 ASN A O 1
ATOM 680 N N . ILE A 1 90 ? -13.403 6.633 7.825 1.00 94.50 90 ILE A N 1
ATOM 681 C CA . ILE A 1 90 ? -13.822 6.603 9.229 1.00 94.50 90 ILE A CA 1
ATOM 682 C C . ILE A 1 90 ? -13.521 7.937 9.913 1.00 94.50 90 ILE A C 1
ATOM 684 O O . ILE A 1 90 ? -12.434 8.493 9.766 1.00 94.50 90 ILE A O 1
ATOM 688 N N . LEU A 1 91 ? -14.482 8.436 10.694 1.00 94.75 91 LEU A N 1
ATOM 689 C CA . LEU A 1 91 ? -14.316 9.593 11.572 1.00 94.75 91 LEU A CA 1
ATOM 690 C C . LEU A 1 91 ? -14.323 9.121 13.030 1.00 94.75 91 LEU A C 1
ATOM 692 O O . LEU A 1 91 ? -15.308 8.556 13.500 1.00 94.75 91 LEU A O 1
ATOM 696 N N . LEU A 1 92 ? -13.233 9.370 13.756 1.00 92.88 92 LEU A N 1
ATOM 697 C CA . LEU A 1 92 ? -13.112 9.038 15.176 1.00 92.88 92 LEU A CA 1
ATOM 698 C C . LEU A 1 92 ? -13.354 10.293 16.023 1.00 92.88 92 LEU A C 1
ATOM 700 O O . LEU A 1 92 ? -12.553 11.225 15.988 1.00 92.88 92 LEU A O 1
ATOM 704 N N . SER A 1 93 ? -14.428 10.303 16.814 1.00 92.06 93 SER A N 1
ATOM 705 C CA . SER A 1 93 ? -14.801 11.422 17.692 1.00 92.06 93 SER A CA 1
ATOM 706 C C . SER A 1 93 ? -14.924 10.971 19.151 1.00 92.06 93 SER A C 1
ATOM 708 O O . SER A 1 93 ? -15.348 9.852 19.424 1.00 92.06 93 SER A O 1
ATOM 710 N N . GLY A 1 94 ? -14.505 11.820 20.095 1.00 89.69 94 GLY A N 1
ATOM 711 C CA . GLY A 1 94 ? -14.498 11.518 21.532 1.00 89.69 94 GLY A CA 1
ATOM 712 C C . GLY A 1 94 ? -13.566 12.429 22.338 1.00 89.69 94 GLY A C 1
ATOM 713 O O . GLY A 1 94 ? -12.782 13.188 21.763 1.00 89.69 94 GLY A O 1
ATOM 714 N N . THR A 1 95 ? -13.593 12.325 23.666 1.00 91.88 95 THR A N 1
ATOM 715 C CA . THR A 1 95 ? -12.793 13.145 24.602 1.00 91.88 95 THR A CA 1
ATOM 716 C C . THR A 1 95 ? -11.280 12.924 24.475 1.00 91.88 95 THR A C 1
ATOM 718 O O . THR A 1 95 ? -10.818 11.904 23.960 1.00 91.88 95 THR A O 1
ATOM 721 N N . ALA A 1 96 ?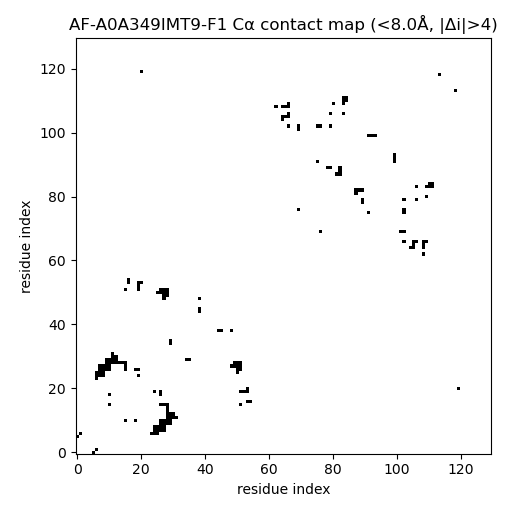 -10.459 13.883 24.910 1.00 90.06 96 ALA A N 1
ATOM 722 C CA . ALA A 1 96 ? -9.003 13.708 24.931 1.00 90.06 96 ALA A CA 1
ATOM 723 C C . ALA A 1 96 ? -8.605 12.454 25.740 1.00 90.06 96 ALA A C 1
ATOM 725 O O . ALA A 1 96 ? -9.250 12.118 26.727 1.00 90.06 96 ALA A O 1
ATOM 726 N N . GLY A 1 97 ? -7.581 11.724 25.287 1.00 86.56 97 GLY A N 1
ATOM 727 C CA . GLY A 1 97 ? -7.152 10.472 25.929 1.00 86.56 97 GLY A CA 1
ATOM 728 C C . GLY A 1 97 ? -7.994 9.233 25.590 1.00 86.56 97 GLY A C 1
ATOM 729 O O . GLY A 1 97 ? -7.583 8.124 25.907 1.00 86.56 97 GLY A O 1
ATOM 730 N N . SER A 1 98 ? -9.104 9.368 24.854 1.00 86.69 98 SER A N 1
ATOM 731 C CA . SER A 1 98 ? -9.964 8.239 24.460 1.00 86.69 98 SER A CA 1
ATOM 732 C C . SER A 1 98 ? -9.362 7.314 23.385 1.00 86.69 98 SER A C 1
ATOM 734 O O . SER A 1 98 ? -10.099 6.683 22.642 1.00 86.69 98 SER A O 1
ATOM 736 N N . GLY A 1 99 ? -8.043 7.265 23.189 1.00 88.75 99 GLY A N 1
ATOM 737 C CA . GLY A 1 99 ? -7.401 6.313 22.267 1.00 88.75 99 GLY A CA 1
ATOM 738 C C . GLY A 1 99 ? -7.649 6.501 20.757 1.00 88.75 99 GLY A C 1
ATOM 739 O O . GLY A 1 99 ? -7.187 5.676 19.978 1.00 88.75 99 GLY A O 1
ATOM 740 N N . LYS A 1 100 ? -8.296 7.582 20.293 1.00 94.06 100 LYS A N 1
ATOM 741 C CA . LYS A 1 100 ? -8.556 7.828 18.849 1.00 94.06 100 LYS A CA 1
ATOM 742 C C . LYS A 1 100 ? -7.294 7.745 17.989 1.00 94.06 100 LYS A C 1
ATOM 744 O O . LYS A 1 100 ? -7.252 7.009 17.010 1.00 94.06 100 LYS A O 1
ATOM 749 N N . THR A 1 101 ? -6.249 8.470 18.388 1.00 92.31 101 THR A N 1
ATOM 750 C CA . THR A 1 101 ? -4.953 8.466 17.697 1.00 92.31 101 THR A CA 1
ATOM 751 C C . THR A 1 101 ? -4.289 7.092 17.763 1.00 92.31 101 THR A C 1
ATOM 753 O O . THR A 1 101 ? -3.611 6.690 16.822 1.00 92.31 101 THR A O 1
ATOM 756 N N . MET A 1 102 ? -4.506 6.351 18.854 1.00 92.62 102 MET A N 1
ATOM 757 C CA . MET A 1 102 ? -3.973 5.000 19.031 1.00 92.62 102 MET A CA 1
ATOM 758 C C . MET A 1 102 ? -4.586 4.023 18.022 1.00 92.62 102 MET A C 1
ATOM 760 O O . MET A 1 102 ? -3.839 3.247 17.428 1.00 92.62 102 MET A O 1
ATOM 764 N N . I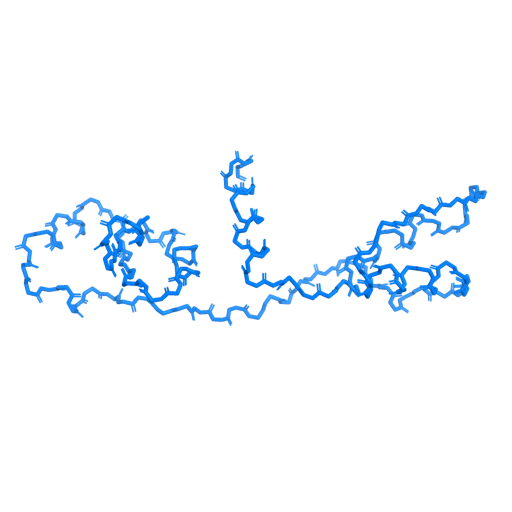LE A 1 103 ? -5.901 4.124 17.784 1.00 94.50 103 ILE A N 1
ATOM 765 C CA . ILE A 1 103 ? -6.625 3.358 16.760 1.00 94.50 103 ILE A CA 1
ATOM 766 C C . ILE A 1 103 ? -6.181 3.801 15.362 1.00 94.50 103 ILE A C 1
ATOM 768 O O . ILE A 1 103 ? -5.721 2.975 14.580 1.00 94.50 103 ILE A O 1
ATOM 772 N N . ALA A 1 104 ? -6.251 5.102 15.059 1.00 93.50 104 ALA A N 1
ATOM 773 C CA . ALA A 1 104 ? -5.974 5.635 13.723 1.00 93.50 104 ALA A CA 1
ATOM 774 C C . ALA A 1 104 ? -4.587 5.243 13.188 1.00 93.50 104 ALA A C 1
ATOM 776 O O . ALA A 1 104 ? -4.467 4.823 12.041 1.00 93.50 104 ALA A O 1
ATOM 777 N N . ARG A 1 105 ? -3.543 5.314 14.029 1.00 93.31 105 ARG A N 1
ATOM 778 C CA . ARG A 1 105 ? -2.167 4.960 13.631 1.00 93.31 105 ARG A CA 1
ATOM 779 C C . ARG A 1 105 ? -1.977 3.475 13.309 1.00 93.31 105 ARG A C 1
ATOM 781 O O . ARG A 1 105 ? -1.005 3.141 12.644 1.00 93.31 105 ARG A O 1
ATOM 788 N N . ARG A 1 106 ? -2.871 2.603 13.782 1.00 94.56 106 ARG A N 1
ATOM 789 C CA . ARG A 1 106 ? -2.788 1.144 13.611 1.00 94.56 106 ARG A CA 1
ATOM 790 C C . ARG A 1 106 ? -3.668 0.609 12.486 1.00 94.56 106 ARG A C 1
ATOM 792 O O . ARG A 1 106 ? -3.442 -0.514 12.052 1.00 94.56 106 ARG A O 1
ATOM 799 N N . ILE A 1 107 ? -4.620 1.398 11.978 1.00 94.50 107 ILE A N 1
ATOM 800 C CA . ILE A 1 107 ? -5.476 1.010 10.841 1.00 94.50 107 ILE A CA 1
ATOM 801 C C . ILE A 1 107 ? -4.668 0.455 9.653 1.00 94.50 107 ILE A C 1
ATOM 803 O O . ILE A 1 107 ? -5.083 -0.575 9.127 1.00 94.50 107 ILE A O 1
ATOM 807 N N . PRO A 1 108 ? -3.515 1.035 9.248 1.00 91.94 108 PRO A N 1
ATOM 808 C CA . PRO A 1 108 ? -2.743 0.511 8.119 1.00 91.94 108 PRO A CA 1
ATOM 809 C C . PRO A 1 108 ? -2.359 -0.968 8.238 1.00 91.94 108 PRO A C 1
ATOM 811 O O . PRO A 1 108 ? -2.260 -1.644 7.222 1.00 91.94 108 PRO A O 1
ATOM 814 N N . THR A 1 109 ? -2.204 -1.486 9.460 1.00 93.06 109 THR A N 1
ATOM 815 C CA . THR A 1 109 ? -1.778 -2.877 9.704 1.00 93.06 109 THR A CA 1
ATOM 816 C C . THR A 1 109 ? -2.863 -3.923 9.437 1.00 93.06 109 THR A C 1
ATOM 818 O O . THR A 1 109 ? -2.555 -5.101 9.309 1.00 93.06 109 THR A O 1
ATOM 821 N N . ILE A 1 110 ? -4.127 -3.503 9.316 1.00 93.38 110 ILE A N 1
ATOM 822 C CA . ILE A 1 110 ? -5.276 -4.378 9.021 1.00 93.38 110 ILE A CA 1
ATOM 823 C C . ILE A 1 110 ? -5.922 -4.065 7.669 1.00 93.38 110 ILE A C 1
ATOM 825 O O . ILE A 1 110 ? -6.989 -4.599 7.356 1.00 93.38 110 ILE A O 1
ATOM 829 N N . LEU A 1 111 ? -5.326 -3.169 6.877 1.00 92.12 111 LEU A N 1
ATOM 830 C CA . LEU A 1 111 ? -5.854 -2.862 5.556 1.00 92.12 111 LEU A CA 1
ATOM 831 C C . LEU A 1 111 ? -5.674 -4.068 4.624 1.00 92.12 111 LEU A C 1
ATOM 833 O O . LEU A 1 111 ? -4.613 -4.697 4.624 1.00 92.12 111 LEU A O 1
ATOM 837 N N . PRO A 1 112 ? -6.681 -4.379 3.790 1.00 87.88 112 PRO A N 1
ATOM 838 C CA . PRO A 1 112 ? -6.514 -5.348 2.722 1.00 87.88 112 PRO A CA 1
ATOM 839 C C . PRO A 1 112 ? -5.351 -4.950 1.803 1.00 87.88 112 PRO A C 1
ATOM 841 O O . PRO A 1 112 ? -5.152 -3.754 1.558 1.00 87.88 112 PRO A O 1
ATOM 844 N N . PRO A 1 113 ? -4.614 -5.924 1.241 1.00 85.19 113 PRO A N 1
ATOM 845 C CA . PRO A 1 113 ? -3.558 -5.626 0.289 1.00 85.19 113 PRO A CA 1
ATOM 846 C C . PRO A 1 113 ? -4.128 -4.894 -0.929 1.00 85.19 113 PRO A C 1
ATOM 848 O O . PRO A 1 113 ? -5.269 -5.113 -1.352 1.00 85.19 113 PRO A O 1
ATOM 851 N N . LEU A 1 114 ? -3.311 -4.020 -1.504 1.00 84.06 114 LEU A N 1
ATOM 852 C CA . LEU A 1 114 ? -3.654 -3.305 -2.725 1.00 84.06 114 LEU A CA 1
ATOM 853 C C . LEU A 1 114 ? -3.774 -4.283 -3.896 1.00 84.06 114 LEU A C 1
ATOM 855 O O . LEU A 1 114 ? -2.998 -5.232 -4.032 1.00 84.06 114 LEU A O 1
ATOM 859 N N . SER A 1 115 ? -4.733 -4.023 -4.781 1.00 84.44 115 SER A N 1
ATOM 860 C CA . SER A 1 115 ? -4.766 -4.685 -6.081 1.00 84.44 115 SER A CA 1
ATOM 861 C C . SER A 1 115 ? -3.572 -4.240 -6.931 1.00 84.44 115 SER A C 1
ATOM 863 O O . SER A 1 115 ? -3.018 -3.154 -6.744 1.00 84.44 115 SER A O 1
ATOM 865 N N . LYS A 1 116 ? -3.193 -5.046 -7.932 1.00 76.62 116 LYS A N 1
ATOM 866 C CA . LYS A 1 116 ? -2.110 -4.686 -8.867 1.00 76.62 116 LYS A CA 1
ATOM 867 C C . LYS A 1 116 ? -2.324 -3.312 -9.511 1.00 76.62 116 LYS A C 1
ATOM 869 O O . LYS A 1 116 ? -1.379 -2.547 -9.658 1.00 76.62 116 LYS A O 1
ATOM 874 N N . LYS A 1 117 ? -3.571 -2.996 -9.875 1.00 79.38 117 LYS A N 1
ATOM 875 C CA . LYS A 1 117 ? -3.927 -1.719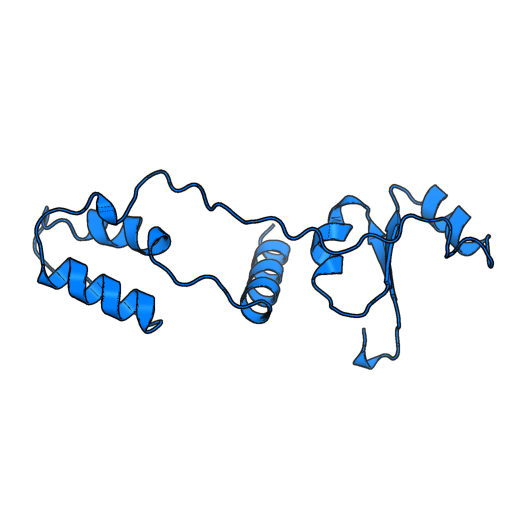 -10.502 1.00 79.38 117 LYS A CA 1
ATOM 876 C C . LYS A 1 117 ? -3.706 -0.541 -9.551 1.00 79.38 117 LYS A C 1
ATOM 878 O O . LYS A 1 117 ? -3.106 0.448 -9.956 1.00 79.38 117 LYS A O 1
ATOM 883 N N . GLU A 1 118 ? -4.145 -0.672 -8.302 1.00 83.56 118 GLU A N 1
ATOM 884 C CA . GLU A 1 118 ? -3.957 0.362 -7.278 1.00 83.56 118 GLU A CA 1
ATOM 885 C C . GLU A 1 118 ? -2.472 0.573 -6.967 1.00 83.56 118 GLU A C 1
ATOM 887 O O . GLU A 1 118 ? -2.037 1.714 -6.859 1.00 83.56 118 GLU A O 1
ATOM 892 N N . ASN A 1 119 ? -1.673 -0.501 -6.917 1.00 81.75 119 ASN A N 1
ATOM 893 C CA . ASN A 1 119 ? -0.218 -0.387 -6.770 1.00 81.75 119 ASN A CA 1
ATOM 894 C C . ASN A 1 119 ? 0.406 0.455 -7.892 1.00 81.75 119 ASN A C 1
ATOM 896 O O . ASN A 1 119 ? 1.163 1.373 -7.602 1.00 81.75 119 ASN A O 1
ATOM 900 N N . ILE A 1 120 ? 0.050 0.202 -9.158 1.00 78.56 120 ILE A N 1
ATOM 901 C CA . ILE A 1 120 ? 0.563 0.980 -10.301 1.00 78.56 120 ILE A CA 1
ATOM 902 C C . ILE A 1 120 ? 0.173 2.459 -10.191 1.00 78.56 120 ILE A C 1
ATOM 904 O O . ILE A 1 120 ? 0.976 3.340 -10.492 1.00 78.56 120 ILE A O 1
ATOM 908 N N . GLU A 1 121 ? -1.071 2.749 -9.806 1.00 81.94 121 GLU A N 1
ATOM 909 C CA . GLU A 1 121 ? -1.537 4.128 -9.630 1.00 81.94 121 GLU A CA 1
ATOM 910 C C . GLU A 1 121 ? -0.776 4.839 -8.507 1.00 81.94 121 GLU A C 1
ATOM 912 O O . GLU A 1 121 ? -0.344 5.975 -8.692 1.00 81.94 121 GLU A O 1
ATOM 917 N N . ILE A 1 122 ? -0.538 4.157 -7.386 1.00 81.25 122 ILE A N 1
ATOM 918 C CA . ILE A 1 122 ? 0.212 4.701 -6.250 1.00 81.25 122 ILE A CA 1
ATOM 919 C C . ILE A 1 122 ? 1.685 4.926 -6.611 1.00 81.25 122 ILE A C 1
ATOM 921 O O . ILE A 1 122 ? 2.214 5.995 -6.311 1.00 81.25 122 ILE A O 1
ATOM 925 N N . THR A 1 123 ? 2.344 3.992 -7.305 1.00 78.56 123 THR A N 1
ATOM 926 C CA . THR A 1 123 ? 3.742 4.163 -7.741 1.00 78.56 123 THR A CA 1
ATOM 927 C C . THR A 1 123 ? 3.914 5.399 -8.622 1.00 78.56 123 THR A C 1
ATOM 929 O O . THR A 1 123 ? 4.885 6.129 -8.451 1.00 78.56 123 THR A O 1
ATOM 932 N N . LYS A 1 124 ? 2.938 5.716 -9.485 1.00 77.38 124 LYS A N 1
ATOM 933 C CA . LYS A 1 124 ? 2.962 6.967 -10.264 1.00 77.38 124 LYS A CA 1
ATOM 934 C C . LYS A 1 124 ? 2.932 8.206 -9.374 1.00 77.38 124 LYS A C 1
ATOM 936 O O . LYS A 1 124 ? 3.636 9.166 -9.661 1.00 77.38 124 LYS A O 1
ATOM 941 N N . VAL A 1 125 ? 2.120 8.197 -8.315 1.00 80.62 125 VAL A N 1
ATOM 942 C CA . VAL A 1 125 ? 2.047 9.322 -7.370 1.00 80.62 125 VAL A CA 1
ATOM 943 C C . VAL A 1 125 ? 3.387 9.507 -6.657 1.00 80.62 125 VAL A C 1
ATOM 945 O O . VAL A 1 125 ? 3.878 10.630 -6.602 1.00 80.62 125 VAL A O 1
ATOM 948 N N . TYR A 1 126 ? 4.008 8.423 -6.179 1.00 73.50 126 TYR A N 1
ATOM 949 C CA . TYR A 1 126 ? 5.336 8.483 -5.554 1.00 73.50 126 TYR A CA 1
ATOM 950 C C . TYR A 1 126 ? 6.425 8.938 -6.532 1.00 73.50 126 TYR A C 1
ATOM 952 O O . TYR A 1 126 ? 7.204 9.815 -6.190 1.00 73.50 126 TYR A O 1
ATOM 960 N N . SER A 1 127 ? 6.420 8.434 -7.768 1.00 70.31 127 SER A N 1
ATOM 961 C CA . SER A 1 127 ? 7.373 8.836 -8.813 1.00 70.31 127 SER A CA 1
ATOM 962 C C . SER A 1 127 ? 7.304 10.336 -9.141 1.00 70.31 127 SER A C 1
ATOM 964 O O . SER A 1 127 ? 8.324 10.959 -9.422 1.00 70.31 127 SER A O 1
ATOM 966 N N . VAL A 1 128 ? 6.112 10.943 -9.072 1.00 76.31 128 VAL A N 1
ATOM 967 C CA . VAL A 1 128 ? 5.935 12.394 -9.267 1.00 76.31 128 VAL A CA 1
ATOM 968 C C . VAL A 1 128 ? 6.300 13.194 -8.014 1.00 76.31 128 VAL A C 1
ATOM 970 O O . VAL A 1 128 ? 6.760 14.328 -8.127 1.00 76.31 128 VAL A O 1
ATOM 973 N N . ALA A 1 129 ? 6.078 12.632 -6.825 1.00 71.50 129 ALA A N 1
ATOM 974 C CA . ALA A 1 129 ? 6.386 13.291 -5.560 1.00 71.50 129 ALA A CA 1
ATOM 975 C C . ALA A 1 129 ? 7.890 13.286 -5.215 1.00 71.50 129 ALA A C 1
ATOM 977 O O . ALA A 1 129 ? 8.313 14.141 -4.432 1.00 71.50 129 ALA A O 1
ATOM 978 N N . GLY A 1 130 ? 8.673 12.384 -5.819 1.00 45.53 130 GLY A N 1
ATOM 979 C CA . GLY A 1 130 ? 10.114 12.218 -5.595 1.00 45.53 130 GLY A CA 1
ATOM 980 C C . GLY A 1 130 ? 10.460 10.832 -5.077 1.00 45.53 130 GLY A C 1
ATOM 981 O O . GLY A 1 130 ? 10.009 10.500 -3.958 1.00 45.53 130 GLY A O 1
#

Sequence (130 aa):
MRAAGLNGAVVPYSCVQEALVIEGMDIIGVRDISDLVTLLRSHDHFKTFPRESPVLQKNESSYSVDFSELHGQAFGIRAALIAAAGRHNILLSGTAGSGKTMIARRIPTILPPLSKKENIEITKVYSVAG

Secondary structure (DSSP, 8-sta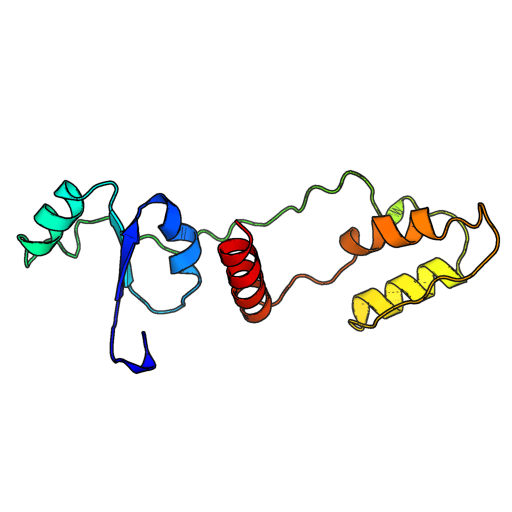te):
-GGGT--EEEEEGGGHHHHTTSTT-EEEEESSHHHHHHHHH-TTGGGTS-B------------SS-GGG--S-HHHHHHHHHHHHHT-------STTSSHHHHHTTGGGGSPPPPHHHHHHHHHHHHHH-